Protein AF-A0A977TIB9-F1 (afdb_monomer)

InterPro domains:
  IPR056749 ATP-citrate synthase, ATP-grasp domain [PF24948] (2-77)

Sequence (77 aa):
GDWILFTHEGGVDVGDVDAKAEKILIPVDLSEYPSNEEIASTLLKKVPQGVHNVLVDFITRLYAVYVECQFTYLEIN

Nearest PDB structures (foldseek):
  5teq-assembly1_A  TM=8.897E-01  e=1.820E-01  Homo sapiens
  5te1-assembly1_A  TM=8.979E-01  e=2.718E-01  Homo sapiens
  4ad9-assembly1_B  TM=5.456E-01  e=5.512E+00  Homo sapiens
  4ad9-assembly2_E  TM=5.514E-01  e=9.411E+00  Homo sapiens

Solvent-accessible surface area (backbone atoms only — not comparable to full-atom values): 4844 Å² total; per-residue (Å²): 97,49,79,50,74,34,61,89,61,65,52,96,80,46,73,64,52,85,82,67,34,30,66,48,77,40,53,75,55,66,92,64,51,75,49,71,68,53,48,40,66,53,45,40,72,87,49,68,72,95,50,43,69,63,50,47,54,48,51,56,52,51,49,50,52,37,59,77,69,65,54,92,76,88,87,88,109

Structure (mmCIF, N/CA/C/O backbone):
data_AF-A0A977TIB9-F1
#
_entry.id   AF-A0A977TIB9-F1
#
loop_
_atom_site.group_PDB
_atom_site.id
_atom_site.type_symbol
_atom_site.label_atom_id
_atom_site.label_alt_id
_atom_site.label_comp_id
_atom_site.label_asym_id
_atom_site.label_entity_id
_atom_site.label_seq_id
_atom_site.pdbx_PDB_ins_code
_atom_site.Cartn_x
_atom_site.Cartn_y
_atom_site.Cartn_z
_atom_site.occupancy
_atom_site.B_iso_or_equiv
_atom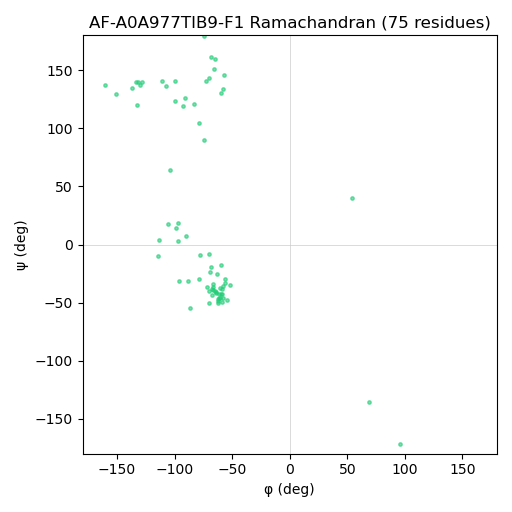_site.auth_seq_id
_atom_site.auth_comp_id
_atom_site.auth_asym_id
_atom_site.auth_atom_id
_atom_site.pdbx_PDB_model_num
ATOM 1 N N . GLY A 1 1 ? 7.470 4.136 -9.786 1.00 92.56 1 GLY A N 1
ATOM 2 C CA . GLY A 1 1 ? 7.094 3.924 -8.387 1.00 92.56 1 GLY A CA 1
ATOM 3 C C . GLY A 1 1 ? 5.979 2.917 -8.360 1.00 92.56 1 GLY A C 1
ATOM 4 O O . GLY A 1 1 ? 5.454 2.596 -9.424 1.00 92.56 1 GLY A O 1
ATOM 5 N N . ASP A 1 2 ? 5.628 2.445 -7.180 1.00 97.69 2 ASP A N 1
ATOM 6 C CA . ASP A 1 2 ? 4.626 1.402 -6.997 1.00 97.69 2 ASP A CA 1
ATOM 7 C C . ASP A 1 2 ? 3.380 1.987 -6.341 1.00 97.69 2 ASP A C 1
ATOM 9 O O . ASP A 1 2 ? 3.476 2.831 -5.452 1.00 97.69 2 ASP A O 1
ATOM 13 N N . TRP A 1 3 ? 2.203 1.548 -6.772 1.00 97.69 3 TRP A N 1
ATOM 14 C CA . TRP A 1 3 ? 0.956 1.930 -6.120 1.00 97.69 3 TRP A CA 1
ATOM 15 C C . TRP A 1 3 ? 0.606 0.918 -5.038 1.00 97.69 3 TRP A C 1
ATOM 17 O O . TRP A 1 3 ? 0.473 -0.270 -5.323 1.00 97.69 3 TRP A O 1
ATOM 27 N N . ILE A 1 4 ? 0.391 1.403 -3.817 1.00 98.00 4 ILE A N 1
ATOM 28 C CA . ILE A 1 4 ? -0.243 0.622 -2.755 1.00 98.00 4 ILE A CA 1
ATOM 29 C C . ILE A 1 4 ? -1.709 1.037 -2.691 1.00 98.00 4 ILE A C 1
ATOM 31 O O . ILE A 1 4 ? -2.025 2.219 -2.530 1.00 98.00 4 ILE A O 1
ATOM 35 N N . LEU A 1 5 ? -2.594 0.053 -2.831 1.00 97.56 5 LEU A N 1
ATOM 36 C CA . LEU A 1 5 ? -4.039 0.203 -2.700 1.00 97.56 5 LEU A CA 1
ATOM 37 C C . LEU A 1 5 ? -4.477 -0.447 -1.388 1.00 97.56 5 LEU A C 1
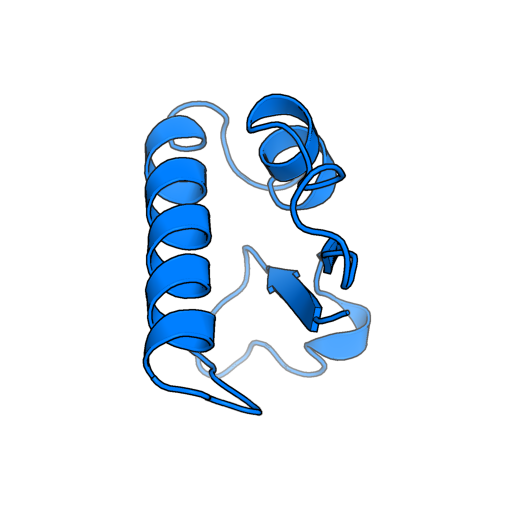ATOM 39 O O . LEU A 1 5 ? -4.037 -1.548 -1.062 1.00 97.56 5 LEU A O 1
ATOM 43 N N . PHE A 1 6 ? -5.360 0.219 -0.647 1.00 97.50 6 PHE A N 1
ATOM 44 C CA . PHE A 1 6 ? -5.941 -0.329 0.574 1.00 97.50 6 PHE A CA 1
ATOM 45 C C . PHE A 1 6 ? -7.442 -0.050 0.650 1.00 97.50 6 PHE A C 1
ATOM 47 O O . PHE A 1 6 ? -7.896 1.078 0.448 1.00 97.50 6 PHE A O 1
ATOM 54 N N . THR A 1 7 ? -8.219 -1.070 1.0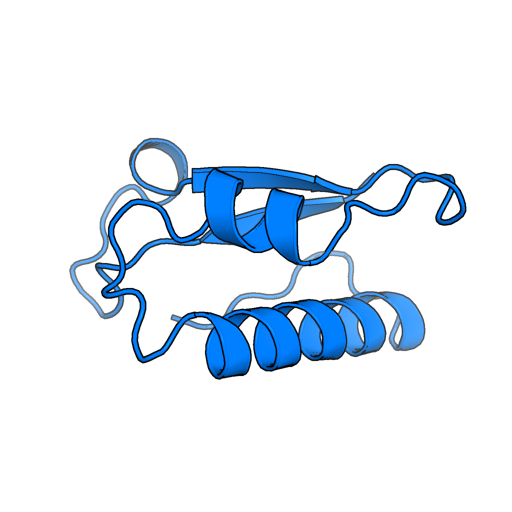09 1.00 95.62 7 THR A N 1
ATOM 55 C CA . THR A 1 7 ? -9.637 -0.928 1.347 1.00 95.62 7 THR A CA 1
ATOM 56 C C . THR A 1 7 ? -9.950 -1.651 2.653 1.00 95.62 7 THR A C 1
ATOM 58 O O . THR A 1 7 ? -9.467 -2.748 2.909 1.00 95.62 7 THR A O 1
ATOM 61 N N . HIS A 1 8 ? -10.782 -1.026 3.484 1.00 94.50 8 HIS A N 1
ATOM 62 C CA . HIS A 1 8 ? -11.328 -1.632 4.702 1.00 94.50 8 HIS A CA 1
ATOM 63 C C . HIS A 1 8 ? -12.485 -2.619 4.437 1.00 94.50 8 HIS A C 1
ATOM 65 O O . HIS A 1 8 ? -12.917 -3.312 5.354 1.00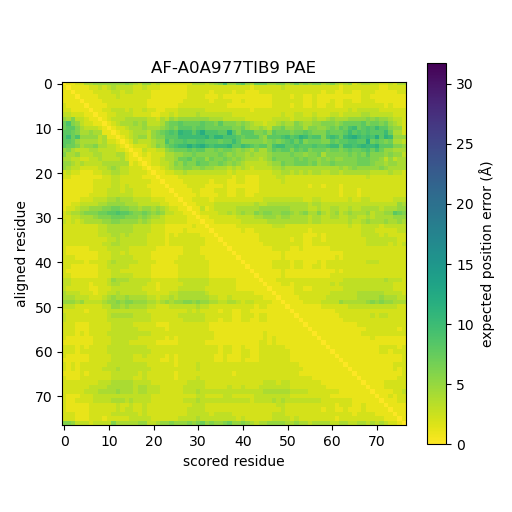 94.50 8 HIS A O 1
ATOM 71 N N . GLU A 1 9 ? -12.983 -2.683 3.198 1.00 91.50 9 GLU A N 1
ATOM 72 C CA . GLU A 1 9 ? -14.081 -3.556 2.756 1.0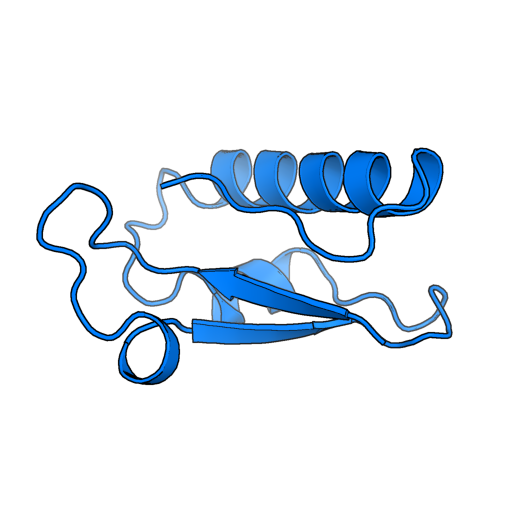0 91.50 9 GLU A CA 1
ATOM 73 C C . GLU A 1 9 ? -13.534 -4.743 1.941 1.00 91.50 9 GLU A C 1
ATOM 75 O O . GLU A 1 9 ? -13.774 -4.828 0.740 1.00 91.50 9 GLU A O 1
ATOM 80 N N . GLY A 1 10 ? -12.743 -5.621 2.563 1.00 88.81 10 GLY A N 1
ATOM 81 C CA . GLY A 1 10 ? -12.190 -6.810 1.893 1.00 88.81 10 GLY A CA 1
ATOM 82 C C . GLY A 1 10 ? -13.210 -7.935 1.660 1.00 88.81 10 GLY A C 1
ATOM 83 O O . GLY A 1 10 ? -14.370 -7.853 2.076 1.00 88.81 10 GLY A O 1
ATOM 84 N N . GLY A 1 11 ? -12.755 -9.027 1.043 1.00 90.44 11 GLY A N 1
ATOM 85 C CA . GLY A 1 11 ? -13.551 -10.231 0.793 1.00 90.44 11 GLY A CA 1
ATOM 86 C C . GLY A 1 11 ? -14.198 -10.296 -0.597 1.00 90.44 11 GLY A C 1
ATOM 87 O O . GLY A 1 11 ? -13.905 -9.506 -1.493 1.00 90.44 11 GLY A O 1
ATOM 88 N N . VAL A 1 12 ? -15.072 -11.291 -0.798 1.00 86.56 12 VAL A N 1
ATOM 89 C CA . VAL A 1 12 ? -15.626 -11.646 -2.125 1.00 86.56 12 VAL A CA 1
ATOM 90 C C . VAL A 1 12 ? -16.467 -10.532 -2.764 1.00 86.56 12 VAL A C 1
ATOM 92 O O . VAL A 1 12 ? -16.538 -10.440 -3.986 1.00 86.56 12 VAL A O 1
ATOM 95 N N . ASP A 1 13 ? -17.048 -9.652 -1.947 1.00 89.19 13 ASP A N 1
ATOM 96 C CA . ASP A 1 13 ? -17.970 -8.597 -2.382 1.00 89.19 13 ASP A CA 1
ATOM 97 C C . ASP A 1 13 ? -17.298 -7.218 -2.541 1.00 89.19 13 ASP A C 1
ATOM 99 O O . ASP A 1 13 ? -17.983 -6.197 -2.660 1.00 89.19 13 ASP A O 1
ATOM 103 N N . VAL A 1 14 ? -15.959 -7.157 -2.558 1.00 86.75 14 VAL A N 1
ATOM 104 C CA . VAL A 1 14 ? -15.208 -5.890 -2.644 1.00 86.75 14 VAL A CA 1
ATOM 105 C C . VAL A 1 14 ? -15.595 -5.057 -3.878 1.00 86.75 14 VAL A C 1
ATOM 107 O O . VAL A 1 14 ? -15.702 -3.828 -3.797 1.00 86.75 14 VAL A O 1
ATOM 110 N N . GLY A 1 15 ? -15.934 -5.709 -4.993 1.00 88.69 15 GLY A N 1
ATOM 111 C CA . GLY A 1 15 ? -16.367 -5.052 -6.227 1.00 88.69 15 GLY A CA 1
ATOM 112 C C . GLY A 1 15 ? -15.229 -4.283 -6.905 1.00 88.69 15 GLY A C 1
ATOM 113 O O . GLY A 1 15 ? -14.125 -4.801 -7.037 1.00 88.69 15 GLY A O 1
ATOM 114 N N . ASP A 1 16 ? -15.497 -3.055 -7.360 1.00 89.12 16 ASP A N 1
ATOM 115 C CA . ASP A 1 16 ? -14.492 -2.195 -8.004 1.00 89.12 16 ASP A CA 1
ATOM 116 C C . ASP A 1 16 ? -13.506 -1.622 -6.967 1.00 89.12 16 ASP A C 1
ATOM 118 O O . ASP A 1 16 ? -13.726 -0.560 -6.373 1.00 89.12 16 ASP A O 1
ATOM 122 N N . VAL A 1 17 ? -12.423 -2.367 -6.730 1.00 86.12 17 VAL A N 1
ATOM 123 C CA . VAL A 1 17 ? -11.330 -1.997 -5.817 1.00 86.12 17 VAL A CA 1
ATOM 124 C C . VAL A 1 17 ? -10.689 -0.676 -6.236 1.00 86.12 17 VAL A C 1
ATOM 126 O O . VAL A 1 17 ? -10.370 0.149 -5.382 1.00 86.12 17 VAL A O 1
ATOM 129 N N . ASP A 1 18 ? -10.530 -0.436 -7.536 1.00 86.00 18 ASP A N 1
ATOM 130 C CA . ASP A 1 18 ? -9.837 0.742 -8.046 1.00 86.00 18 ASP A CA 1
ATOM 131 C C . ASP A 1 18 ? -10.579 2.043 -7.743 1.00 86.00 18 ASP A C 1
ATOM 133 O O . ASP A 1 18 ? -9.932 3.070 -7.509 1.00 86.00 18 ASP A O 1
ATOM 137 N N . ALA A 1 19 ? -11.910 2.005 -7.729 1.00 89.12 19 ALA A N 1
ATOM 138 C CA . ALA A 1 19 ? -12.741 3.140 -7.345 1.00 89.12 19 ALA A CA 1
ATOM 139 C C . ALA A 1 19 ? -12.842 3.328 -5.820 1.00 89.12 19 ALA A C 1
ATOM 141 O O . ALA A 1 19 ? -13.045 4.449 -5.349 1.00 89.12 19 ALA A O 1
ATOM 142 N N . LYS A 1 20 ? -12.739 2.243 -5.042 1.00 89.50 20 LYS A N 1
ATOM 143 C CA . LYS A 1 20 ? -13.009 2.246 -3.593 1.00 89.50 20 LYS A CA 1
ATOM 144 C C . LYS A 1 20 ? -11.775 2.409 -2.711 1.00 89.50 20 LYS A C 1
ATOM 146 O O . LYS A 1 20 ? -11.899 2.931 -1.598 1.00 89.50 20 LYS A O 1
ATOM 151 N N . ALA A 1 21 ? -10.630 1.911 -3.165 1.00 94.94 21 ALA A N 1
ATOM 152 C CA . ALA A 1 21 ? -9.413 1.867 -2.375 1.00 94.94 21 ALA A CA 1
ATOM 153 C C . ALA A 1 21 ? -8.793 3.257 -2.216 1.00 94.94 21 ALA A C 1
ATOM 155 O O . ALA A 1 21 ? -8.723 4.052 -3.156 1.00 94.94 21 ALA A O 1
ATOM 156 N N . GLU A 1 22 ? -8.279 3.520 -1.019 1.00 97.50 22 GLU A N 1
ATOM 157 C CA . GLU A 1 22 ? -7.317 4.595 -0.821 1.00 97.50 22 GLU A CA 1
ATOM 158 C C . GLU A 1 22 ? -5.993 4.182 -1.482 1.00 97.50 22 GLU A C 1
ATOM 160 O O . GLU A 1 22 ? -5.627 3.002 -1.465 1.00 97.50 22 GLU A O 1
ATOM 165 N N . LYS A 1 23 ? -5.282 5.141 -2.083 1.00 97.69 23 LYS A N 1
ATOM 166 C CA . LYS A 1 23 ? -4.061 4.875 -2.856 1.00 97.69 23 LYS A CA 1
ATOM 167 C C . LYS A 1 23 ? -2.921 5.764 -2.385 1.00 97.69 23 LYS A C 1
ATOM 169 O O . LYS A 1 23 ? -3.128 6.955 -2.156 1.00 97.69 23 LYS A O 1
ATOM 174 N N . ILE A 1 24 ? -1.720 5.202 -2.306 1.00 98.19 24 ILE A N 1
ATOM 175 C CA . ILE A 1 24 ? -0.475 5.954 -2.128 1.00 98.19 24 ILE A CA 1
ATOM 176 C C . ILE A 1 24 ? 0.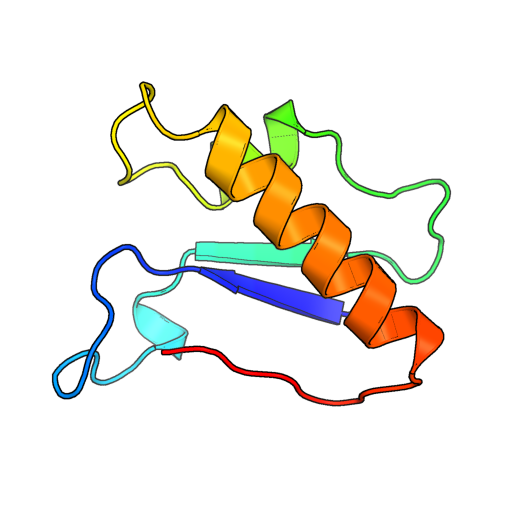545 5.488 -3.167 1.00 98.19 24 ILE A C 1
ATOM 178 O O . ILE A 1 24 ? 0.653 4.293 -3.450 1.00 98.19 24 ILE A O 1
ATOM 182 N N . LEU A 1 25 ? 1.256 6.441 -3.770 1.00 98.12 25 LEU A N 1
ATOM 183 C CA . LEU A 1 25 ? 2.345 6.160 -4.698 1.00 98.12 25 LEU A CA 1
ATOM 184 C C . LEU A 1 25 ? 3.650 6.134 -3.913 1.00 98.12 25 LEU A C 1
ATOM 186 O O . LEU A 1 25 ? 4.044 7.151 -3.349 1.00 98.12 25 LEU A O 1
ATOM 190 N N . ILE A 1 26 ? 4.338 4.999 -3.931 1.00 97.81 26 ILE A N 1
ATOM 191 C CA . ILE A 1 26 ? 5.709 4.906 -3.448 1.00 97.81 26 ILE A CA 1
ATOM 192 C C . ILE A 1 26 ? 6.647 5.358 -4.578 1.00 97.81 26 ILE A C 1
ATOM 194 O O . ILE A 1 26 ? 6.596 4.792 -5.680 1.00 97.81 26 ILE A O 1
ATOM 198 N N . PRO A 1 27 ? 7.473 6.396 -4.369 1.00 96.44 27 PRO A N 1
ATOM 199 C CA . PRO A 1 27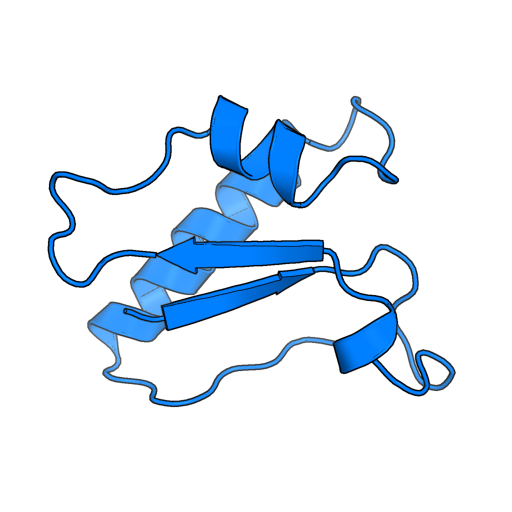 ? 8.410 6.873 -5.379 1.00 96.44 27 PRO A CA 1
ATOM 200 C C . PRO A 1 27 ? 9.480 5.822 -5.703 1.00 96.44 27 PRO A C 1
ATOM 202 O O . PRO A 1 27 ? 9.721 4.887 -4.949 1.00 96.44 27 PRO A O 1
ATOM 205 N N . VAL A 1 28 ? 10.122 5.964 -6.868 1.00 92.62 28 VAL A N 1
ATOM 206 C CA . VAL A 1 28 ? 11.256 5.090 -7.244 1.00 92.62 28 VAL A CA 1
ATOM 207 C C . VAL A 1 28 ? 12.451 5.338 -6.325 1.00 92.62 28 VAL A C 1
ATOM 209 O O . VAL A 1 28 ? 13.183 4.409 -5.995 1.00 92.62 28 VAL A O 1
ATOM 212 N N . ASP A 1 29 ? 12.652 6.596 -5.933 1.00 93.69 29 ASP A N 1
ATOM 213 C CA . ASP A 1 29 ? 13.657 6.964 -4.949 1.00 93.69 29 ASP A CA 1
ATOM 214 C C . ASP A 1 29 ? 13.133 6.653 -3.543 1.00 93.69 29 ASP A C 1
ATOM 216 O O . ASP A 1 29 ? 12.288 7.364 -3.004 1.00 93.69 29 ASP A O 1
ATOM 220 N N . LEU A 1 30 ? 13.642 5.578 -2.941 1.00 87.69 30 LEU A N 1
ATOM 221 C CA . LEU A 1 30 ? 13.234 5.155 -1.600 1.00 87.69 30 LEU A CA 1
ATOM 222 C C . LEU A 1 30 ? 13.729 6.094 -0.489 1.00 87.69 30 LEU A C 1
ATOM 224 O O . LEU A 1 30 ? 13.302 5.946 0.654 1.00 87.69 30 LEU A O 1
ATOM 228 N N . SER A 1 31 ? 14.592 7.073 -0.787 1.00 91.94 31 SER A N 1
ATOM 229 C CA . SER A 1 31 ? 14.873 8.151 0.169 1.00 91.94 31 SER A CA 1
ATOM 230 C C . SER A 1 31 ? 13.667 9.077 0.378 1.00 91.94 31 SER A C 1
ATOM 232 O O . SER A 1 31 ? 13.572 9.725 1.418 1.00 91.94 31 SER A O 1
ATOM 234 N N . GLU A 1 32 ? 12.716 9.068 -0.561 1.00 93.94 32 GLU A N 1
ATOM 235 C CA . GLU A 1 32 ? 11.429 9.764 -0.492 1.00 93.94 32 GLU A CA 1
ATOM 236 C C . GLU A 1 32 ? 10.287 8.834 -0.029 1.00 93.94 32 GLU A C 1
ATOM 238 O O . GLU A 1 32 ? 9.112 9.126 -0.252 1.00 93.94 32 GLU A O 1
ATOM 243 N N . TYR A 1 33 ? 10.602 7.690 0.594 1.00 95.69 33 TYR A N 1
ATOM 244 C CA . TYR A 1 33 ? 9.577 6.769 1.086 1.00 95.69 33 TYR A CA 1
ATOM 245 C C . TYR A 1 33 ? 8.666 7.459 2.130 1.00 95.69 33 TYR A C 1
ATOM 247 O O . TYR A 1 33 ? 9.189 8.051 3.081 1.00 95.69 33 TYR A O 1
ATOM 255 N N . PRO A 1 34 ? 7.324 7.375 1.997 1.00 97.44 34 PRO A N 1
ATOM 256 C CA . PRO A 1 34 ? 6.390 8.036 2.909 1.00 97.44 34 PRO A CA 1
ATOM 257 C C . PRO A 1 34 ? 6.579 7.622 4.370 1.00 97.44 34 PRO A C 1
ATOM 259 O O . PRO A 1 34 ? 6.868 6.460 4.672 1.00 97.44 34 PRO A O 1
ATOM 262 N N . SER A 1 35 ? 6.362 8.551 5.305 1.00 97.44 35 SER A N 1
ATOM 263 C CA . SER A 1 35 ? 6.428 8.212 6.730 1.00 97.44 35 SER A CA 1
ATOM 264 C C . SER A 1 35 ? 5.272 7.293 7.142 1.00 97.44 35 SER A C 1
ATOM 266 O O . SER A 1 35 ? 4.229 7.226 6.489 1.00 97.44 35 SER A O 1
ATOM 268 N N . ASN A 1 36 ? 5.415 6.617 8.282 1.00 97.06 36 ASN A N 1
ATOM 269 C CA . ASN A 1 36 ? 4.342 5.791 8.840 1.00 97.06 36 ASN A CA 1
ATOM 270 C C . ASN A 1 36 ? 3.055 6.599 9.089 1.00 97.06 36 ASN A C 1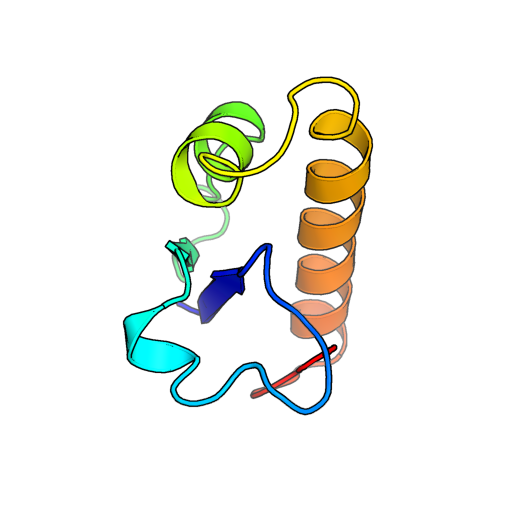
ATOM 272 O O . ASN A 1 36 ? 1.953 6.088 8.885 1.00 97.06 36 ASN A O 1
ATOM 276 N N . GLU A 1 37 ? 3.179 7.862 9.502 1.00 97.44 37 GLU A N 1
ATOM 277 C CA . GLU A 1 37 ? 2.048 8.774 9.680 1.00 97.44 37 GLU A CA 1
ATOM 278 C C . GLU A 1 37 ? 1.372 9.114 8.346 1.00 97.44 37 GLU A C 1
ATOM 280 O O . GLU A 1 37 ? 0.141 9.172 8.271 1.00 97.44 37 GLU A O 1
ATOM 285 N N . GLU A 1 38 ? 2.150 9.310 7.281 1.00 98.19 38 GLU A N 1
ATOM 286 C CA . GLU A 1 38 ? 1.629 9.571 5.938 1.00 98.19 38 GLU A CA 1
ATOM 287 C C . GLU A 1 38 ? 0.905 8.344 5.369 1.00 98.19 38 GLU A C 1
ATOM 289 O O . GLU A 1 38 ? -0.213 8.463 4.864 1.00 98.19 38 GLU A O 1
ATOM 294 N N . ILE A 1 39 ? 1.477 7.149 5.545 1.00 98.31 39 ILE A N 1
ATOM 295 C CA . ILE A 1 39 ? 0.845 5.877 5.169 1.00 98.31 39 ILE A CA 1
ATOM 296 C C . ILE A 1 39 ? -0.485 5.709 5.913 1.00 98.31 39 ILE A C 1
ATOM 298 O O . ILE A 1 39 ? -1.514 5.454 5.284 1.00 98.31 39 ILE A O 1
ATOM 302 N N . ALA A 1 40 ? -0.497 5.896 7.236 1.00 98.19 40 ALA A N 1
ATOM 303 C CA . ALA A 1 40 ? -1.706 5.757 8.046 1.00 98.19 40 ALA A CA 1
ATOM 304 C C . ALA A 1 40 ? -2.790 6.773 7.652 1.00 98.19 40 ALA A C 1
ATOM 306 O O . ALA A 1 40 ? -3.944 6.405 7.428 1.00 98.19 40 ALA A O 1
ATOM 307 N N . SER A 1 41 ? -2.423 8.052 7.538 1.00 97.81 41 SER A N 1
ATOM 308 C CA . SER A 1 41 ? -3.364 9.127 7.200 1.00 97.81 41 SER A CA 1
ATOM 309 C C . SER A 1 41 ? -3.870 9.057 5.759 1.00 97.81 41 SER A C 1
ATOM 311 O O . SER A 1 41 ? -4.966 9.547 5.482 1.00 97.81 41 SER A O 1
ATOM 313 N N . THR A 1 42 ? -3.128 8.414 4.854 1.00 97.94 42 THR A N 1
ATOM 314 C CA . THR A 1 42 ? -3.535 8.220 3.459 1.00 97.94 42 THR A CA 1
ATOM 315 C C . THR A 1 42 ? -4.385 6.966 3.286 1.00 97.94 42 THR A C 1
ATOM 317 O O . THR A 1 42 ? -5.500 7.068 2.779 1.00 97.94 42 THR A O 1
ATOM 320 N N . LEU A 1 43 ? -3.896 5.803 3.729 1.00 98.25 43 LEU A N 1
ATOM 321 C CA . LEU A 1 43 ? -4.513 4.503 3.446 1.00 98.25 43 LEU A CA 1
ATOM 322 C C . LEU A 1 43 ? -5.580 4.087 4.464 1.00 98.25 43 LEU A C 1
ATOM 324 O O . LEU A 1 43 ? -6.539 3.406 4.110 1.00 98.25 43 LEU A O 1
ATOM 328 N N . LEU A 1 44 ? -5.443 4.483 5.732 1.00 97.88 44 LEU A N 1
ATOM 329 C CA . LEU A 1 44 ? -6.224 3.909 6.836 1.00 97.88 44 LEU A CA 1
ATOM 330 C C . LEU A 1 44 ? -7.327 4.841 7.360 1.00 97.88 44 LEU A C 1
ATOM 332 O O . LEU A 1 44 ? -7.862 4.622 8.447 1.00 97.88 44 LEU A O 1
ATOM 336 N N . LYS A 1 45 ? -7.722 5.862 6.586 1.00 95.88 45 LYS A N 1
ATOM 337 C CA . LYS A 1 45 ? -8.721 6.884 6.977 1.00 95.88 45 LYS A CA 1
ATOM 338 C C . LYS A 1 45 ? -10.041 6.307 7.492 1.00 95.88 45 LYS A C 1
ATOM 340 O O . LYS A 1 45 ? -10.675 6.896 8.361 1.00 95.88 45 LYS A O 1
ATOM 345 N N . LYS A 1 46 ? -10.466 5.174 6.927 1.00 96.06 46 LYS A N 1
ATOM 346 C CA . LYS A 1 46 ? -11.738 4.496 7.237 1.00 96.06 46 LYS A CA 1
ATOM 347 C C . LYS A 1 46 ? -11.578 3.362 8.257 1.00 96.06 46 LYS A C 1
ATOM 349 O O . LYS A 1 46 ? -12.541 2.673 8.573 1.00 96.06 46 LYS A O 1
ATOM 354 N N . VAL A 1 47 ? -10.366 3.158 8.772 1.00 97.19 47 VAL A N 1
ATOM 355 C CA . VAL A 1 47 ? -10.043 2.100 9.731 1.00 97.19 47 VAL A CA 1
ATOM 356 C C . VAL A 1 47 ? -9.999 2.683 11.149 1.00 97.19 47 VAL A C 1
ATOM 358 O O . VAL A 1 47 ? -9.466 3.779 11.333 1.00 97.19 47 VAL A O 1
ATOM 361 N N . PRO A 1 48 ? -10.490 1.976 12.183 1.00 96.56 48 PRO A N 1
ATOM 362 C CA . PRO A 1 48 ? -10.334 2.407 13.570 1.00 96.56 48 PRO A CA 1
ATOM 363 C C . PRO A 1 48 ? -8.862 2.583 13.976 1.00 96.56 48 PRO A C 1
ATOM 365 O O . PRO A 1 48 ? -8.039 1.694 13.759 1.00 96.56 48 PRO A O 1
ATOM 368 N N . GLN A 1 49 ? -8.534 3.690 14.649 1.00 95.31 49 GLN A N 1
ATOM 369 C CA . GLN A 1 49 ? -7.149 4.030 15.023 1.00 95.31 49 GLN A CA 1
ATOM 370 C C . GLN A 1 49 ? -6.436 2.956 15.857 1.00 95.31 49 GLN A C 1
ATOM 372 O O . GLN A 1 49 ? -5.224 2.795 15.743 1.00 95.31 49 GLN A O 1
ATOM 377 N N . GLY A 1 50 ? -7.175 2.182 16.659 1.00 97.19 50 GLY A N 1
ATOM 378 C CA . GLY A 1 50 ? -6.606 1.145 17.526 1.00 97.19 50 GLY A CA 1
ATOM 379 C C . GLY A 1 50 ? -5.827 0.046 16.791 1.00 97.19 50 GLY A C 1
ATOM 380 O O . GLY A 1 50 ? -5.034 -0.644 17.423 1.00 97.19 50 GLY A O 1
ATOM 381 N N . VAL A 1 51 ? -6.016 -0.101 15.474 1.00 96.69 51 VAL A N 1
ATOM 382 C CA . VAL A 1 51 ? -5.305 -1.094 14.649 1.00 96.69 51 VAL A CA 1
ATOM 383 C C . VAL A 1 51 ? -4.359 -0.471 13.618 1.00 96.69 51 VAL A C 1
ATOM 385 O O . VAL A 1 51 ? -3.749 -1.194 12.836 1.00 96.69 51 VAL A O 1
ATOM 388 N N . HIS A 1 52 ? -4.193 0.856 13.600 1.00 97.81 52 HIS A N 1
ATOM 389 C CA . HIS A 1 52 ? -3.356 1.517 12.588 1.00 97.81 52 HIS A CA 1
ATOM 390 C C . HIS A 1 52 ? -1.903 1.058 12.659 1.00 97.81 52 HIS A C 1
ATOM 392 O O . HIS A 1 52 ? -1.338 0.689 11.638 1.00 97.81 52 HIS A O 1
ATOM 398 N N . ASN A 1 53 ? -1.323 0.992 13.859 1.00 97.38 53 ASN A N 1
ATOM 399 C CA . ASN A 1 53 ? 0.087 0.629 14.024 1.00 97.38 53 ASN A CA 1
ATOM 400 C C . ASN A 1 53 ? 0.410 -0.757 13.447 1.00 97.38 53 ASN A C 1
ATOM 402 O O . ASN A 1 53 ? 1.431 -0.918 12.786 1.00 97.38 53 ASN A O 1
ATOM 406 N N . VAL A 1 54 ? -0.462 -1.748 13.672 1.00 98.06 54 VAL A N 1
ATOM 407 C CA . VAL A 1 54 ? -0.242 -3.108 13.155 1.00 98.06 54 VAL A CA 1
ATOM 408 C C . VAL A 1 54 ? -0.428 -3.175 11.639 1.00 98.06 54 VAL A C 1
ATOM 410 O O . VAL A 1 54 ? 0.329 -3.867 10.967 1.00 98.06 54 VAL A O 1
ATOM 413 N N . LEU A 1 55 ? -1.384 -2.425 11.082 1.00 98.12 55 LEU A N 1
ATOM 414 C CA . LEU A 1 55 ? -1.594 -2.375 9.635 1.00 98.12 55 LEU A CA 1
ATOM 415 C C . LEU A 1 55 ? -0.458 -1.652 8.914 1.00 98.12 55 LEU A C 1
ATOM 417 O O . LEU A 1 55 ? -0.023 -2.122 7.871 1.00 98.12 55 LEU A O 1
ATOM 421 N N . VAL A 1 56 ? 0.054 -0.554 9.472 1.00 98.38 56 VAL A N 1
ATOM 422 C CA . VAL A 1 56 ? 1.216 0.148 8.910 1.00 98.38 56 VAL A CA 1
ATOM 423 C C . VAL A 1 56 ? 2.447 -0.756 8.921 1.00 98.38 56 VAL A C 1
ATOM 425 O O . VAL A 1 56 ? 3.107 -0.879 7.894 1.00 98.38 56 VAL A O 1
ATOM 428 N N . ASP A 1 57 ? 2.732 -1.437 10.038 1.00 98.19 57 ASP A N 1
ATOM 429 C CA . ASP A 1 57 ? 3.854 -2.385 10.110 1.00 98.19 57 ASP A CA 1
ATOM 430 C C . ASP A 1 57 ? 3.694 -3.519 9.084 1.00 98.19 57 ASP A C 1
ATOM 432 O O . ASP A 1 57 ? 4.646 -3.854 8.377 1.00 98.19 57 ASP A O 1
ATOM 436 N N . PHE A 1 58 ? 2.479 -4.055 8.929 1.00 98.38 58 PHE A N 1
ATOM 437 C CA . PHE A 1 58 ? 2.183 -5.073 7.923 1.00 98.38 58 PHE A CA 1
ATOM 438 C C . PHE A 1 58 ? 2.388 -4.568 6.488 1.00 98.38 58 PHE A C 1
ATOM 440 O O . PHE A 1 58 ? 3.096 -5.217 5.724 1.00 98.38 58 PHE A O 1
ATOM 447 N N . ILE A 1 59 ? 1.817 -3.415 6.124 1.00 98.06 59 ILE A N 1
ATOM 448 C CA . ILE A 1 59 ? 1.919 -2.833 4.774 1.00 98.06 59 ILE A CA 1
ATOM 449 C C . ILE A 1 59 ? 3.381 -2.544 4.424 1.00 98.06 59 ILE A C 1
ATOM 451 O O . ILE A 1 59 ? 3.839 -2.929 3.351 1.00 98.06 59 ILE A O 1
ATOM 455 N N . THR A 1 60 ? 4.138 -1.932 5.338 1.00 96.75 60 THR A N 1
ATOM 456 C CA . THR A 1 60 ? 5.553 -1.606 5.110 1.00 96.75 60 THR A CA 1
ATOM 457 C C . THR A 1 60 ? 6.403 -2.866 4.938 1.00 96.75 60 THR A C 1
ATOM 459 O O . THR A 1 60 ? 7.234 -2.931 4.032 1.00 96.75 60 THR A O 1
ATOM 462 N N . ARG A 1 61 ? 6.179 -3.911 5.747 1.00 97.69 61 ARG A N 1
ATOM 463 C CA . ARG A 1 61 ? 6.880 -5.198 5.582 1.00 97.69 61 ARG A CA 1
ATOM 464 C C . ARG A 1 61 ? 6.475 -5.918 4.301 1.00 97.69 61 ARG A C 1
ATOM 466 O O . ARG A 1 61 ? 7.327 -6.515 3.650 1.00 97.69 61 ARG A O 1
ATOM 473 N N . LEU A 1 62 ? 5.197 -5.863 3.934 1.00 98.25 62 LEU A N 1
ATOM 474 C CA . LEU A 1 62 ? 4.707 -6.456 2.696 1.00 98.25 62 LEU A CA 1
ATOM 475 C C . LEU A 1 62 ? 5.329 -5.769 1.478 1.00 98.25 62 LEU A C 1
ATOM 477 O O . LEU A 1 62 ? 5.742 -6.451 0.544 1.00 98.25 62 LEU A O 1
ATOM 481 N N . TYR A 1 63 ? 5.461 -4.441 1.512 1.00 97.69 63 TYR A N 1
ATOM 482 C CA . TYR A 1 63 ? 6.146 -3.698 0.461 1.00 97.69 63 TYR A CA 1
ATOM 483 C C . TYR A 1 63 ? 7.638 -4.052 0.379 1.00 97.69 63 TYR A C 1
ATOM 485 O O . TYR A 1 63 ? 8.158 -4.244 -0.717 1.00 97.69 63 TYR A O 1
ATOM 493 N N . ALA A 1 64 ? 8.319 -4.235 1.516 1.00 96.31 64 ALA A N 1
ATOM 494 C CA . ALA A 1 64 ? 9.700 -4.720 1.516 1.00 96.31 64 ALA A CA 1
ATOM 495 C C . ALA A 1 64 ? 9.823 -6.084 0.810 1.00 96.31 64 ALA A C 1
ATOM 497 O O . ALA A 1 64 ? 10.657 -6.234 -0.078 1.00 96.31 64 ALA A O 1
ATOM 498 N N . VAL A 1 65 ? 8.933 -7.039 1.114 1.00 97.75 65 VAL A N 1
ATOM 499 C CA . VAL A 1 65 ? 8.886 -8.345 0.427 1.00 97.75 65 VAL A CA 1
ATOM 500 C C . VAL A 1 65 ? 8.590 -8.189 -1.067 1.00 97.75 65 VAL A C 1
ATOM 502 O O . VAL A 1 65 ? 9.231 -8.843 -1.890 1.00 97.75 65 VAL A O 1
ATOM 505 N N . TYR A 1 66 ? 7.646 -7.317 -1.432 1.00 97.88 66 TYR A N 1
ATOM 506 C CA . TYR A 1 66 ? 7.327 -7.011 -2.827 1.00 97.88 66 TYR A CA 1
ATOM 507 C C . TYR A 1 66 ? 8.581 -6.564 -3.602 1.00 97.88 66 TYR A C 1
ATOM 509 O O . TYR A 1 66 ? 8.871 -7.116 -4.666 1.00 97.88 66 TYR A O 1
ATOM 517 N N . VAL A 1 67 ? 9.362 -5.632 -3.041 1.00 95.69 67 VAL A N 1
ATOM 518 C CA . VAL A 1 67 ? 10.589 -5.107 -3.663 1.00 95.69 67 VAL A CA 1
ATOM 519 C C . VAL A 1 67 ? 11.707 -6.150 -3.681 1.00 95.69 67 VAL A C 1
ATOM 521 O O . VAL A 1 67 ? 12.302 -6.395 -4.731 1.00 95.69 67 VAL A O 1
ATOM 524 N N . GLU A 1 68 ? 11.993 -6.786 -2.543 1.00 96.75 68 GLU A N 1
ATOM 525 C CA . GLU A 1 68 ? 13.090 -7.753 -2.394 1.00 96.75 68 GLU A CA 1
ATOM 526 C C . GLU A 1 68 ? 12.934 -8.960 -3.324 1.00 96.75 68 GLU A C 1
ATOM 528 O O . GLU A 1 68 ? 13.914 -9.450 -3.886 1.00 96.75 68 GLU A O 1
ATOM 533 N N . 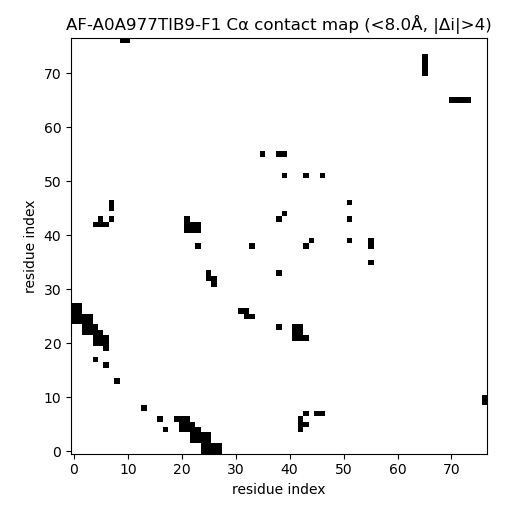CYS A 1 69 ? 11.700 -9.422 -3.525 1.00 97.75 69 CYS A N 1
ATOM 534 C CA . CYS A 1 69 ? 11.396 -10.536 -4.418 1.00 97.75 69 CYS A CA 1
ATOM 535 C C . CYS A 1 69 ? 11.094 -10.108 -5.862 1.00 97.75 69 CYS A C 1
ATOM 537 O O . CYS A 1 69 ? 10.710 -10.952 -6.671 1.00 97.75 69 CYS A O 1
ATOM 539 N N . GLN A 1 70 ? 11.285 -8.829 -6.202 1.00 96.50 70 GLN A N 1
ATOM 540 C CA . GLN A 1 70 ? 11.068 -8.277 -7.543 1.00 96.50 70 GLN A CA 1
ATOM 541 C C . GLN A 1 70 ? 9.665 -8.558 -8.108 1.00 96.50 70 GLN A C 1
ATOM 543 O O . GLN A 1 70 ? 9.501 -8.867 -9.294 1.00 96.50 70 GLN A O 1
ATOM 548 N N . PHE A 1 71 ? 8.639 -8.457 -7.263 1.00 97.94 71 PHE A N 1
ATOM 549 C CA . PHE A 1 71 ? 7.260 -8.514 -7.729 1.00 97.94 71 PHE A CA 1
ATOM 550 C C . PHE A 1 71 ? 6.944 -7.302 -8.616 1.00 97.94 71 PHE A C 1
ATOM 552 O O . PHE A 1 71 ? 7.510 -6.223 -8.471 1.00 97.94 71 PHE A O 1
ATOM 559 N N . THR A 1 72 ? 6.014 -7.497 -9.551 1.00 97.12 72 THR A N 1
ATOM 560 C CA . THR A 1 72 ? 5.415 -6.417 -10.365 1.00 97.12 72 THR A CA 1
ATOM 561 C C . THR A 1 72 ? 3.926 -6.232 -10.070 1.00 97.12 72 THR A C 1
ATOM 563 O O . THR A 1 72 ? 3.309 -5.275 -10.529 1.00 97.12 72 THR A O 1
ATOM 566 N N . TYR A 1 73 ? 3.351 -7.165 -9.306 1.00 97.69 73 TYR A N 1
ATOM 567 C CA . TYR A 1 73 ? 1.993 -7.144 -8.787 1.00 97.69 73 TYR A CA 1
ATOM 568 C C . TYR A 1 73 ? 1.901 -8.116 -7.604 1.00 97.69 73 TYR A C 1
ATOM 570 O O . TYR A 1 73 ? 2.440 -9.225 -7.672 1.00 97.69 73 TYR A O 1
ATOM 578 N N . LEU A 1 74 ? 1.232 -7.702 -6.529 1.00 97.56 74 LEU A N 1
ATOM 579 C CA . LEU A 1 74 ? 0.957 -8.524 -5.354 1.00 97.56 74 LEU A CA 1
ATOM 580 C C . LEU A 1 74 ? -0.354 -8.053 -4.716 1.00 97.56 74 LEU A C 1
ATOM 582 O O . LEU A 1 74 ? -0.519 -6.864 -4.457 1.00 97.56 74 LEU A O 1
ATOM 586 N N . GLU A 1 75 ? -1.267 -8.986 -4.453 1.00 96.06 75 GLU A N 1
ATOM 587 C CA . GLU A 1 75 ? -2.593 -8.711 -3.894 1.00 96.06 75 GLU A CA 1
ATOM 588 C C . GLU A 1 75 ? -2.908 -9.686 -2.754 1.00 96.06 75 GLU A C 1
ATOM 590 O O . GLU A 1 75 ? -2.601 -10.877 -2.833 1.00 96.06 75 GLU A O 1
ATOM 595 N N . ILE A 1 76 ? -3.535 -9.164 -1.696 1.00 95.25 76 ILE A N 1
ATOM 596 C CA . ILE A 1 76 ? -4.140 -9.931 -0.604 1.00 95.25 76 ILE A CA 1
ATOM 597 C C . ILE A 1 76 ? -5.538 -9.338 -0.366 1.00 95.25 76 ILE A C 1
ATOM 599 O O . ILE A 1 76 ? -5.631 -8.151 -0.051 1.00 95.25 76 ILE A O 1
ATOM 603 N N . ASN A 1 77 ? -6.596 -10.148 -0.513 1.00 91.62 77 ASN A N 1
ATOM 604 C CA . ASN A 1 77 ? -8.005 -9.755 -0.337 1.00 91.62 77 ASN A CA 1
ATOM 605 C C . ASN A 1 77 ? -8.781 -10.744 0.541 1.00 91.62 77 ASN A C 1
ATOM 607 O O . ASN A 1 77 ? -8.574 -11.967 0.367 1.00 91.62 77 ASN A O 1
#

Mean predicted aligned error: 2.66 Å

pLDDT: mean 95.41, std 3.55, range [86.0, 98.38]

Radius of gyration: 12.43 Å; Cα contacts (8 Å, |Δi|>4): 63; chains: 1; bounding box: 33×21×28 Å

Organism: NCBI:txid2983516

Secondary structure (DSSP, 8-state):
-EEEEE-SS-STT---HHHHSEEEEEPSSGGGPPPHHHHHHHH-TTS-GGGHHHHHHHHHHHHHHHHHTT-S-----

Foldseek 3Di:
DDKDWADPDDDDPCPPSVVHTFIDDADPPNVPGDDLVRCCVGGVVVPDPVCSVVVSVVVVVVVVVCVVVVHPDDDDD